Protein AF-A0AAW7KG19-F1 (afdb_monomer_lite)

Radius of gyration: 32.38 Å; chains: 1; bounding box: 56×44×91 Å

InterPro domains:
  IPR052536 ABC-4 Integral Membrane [PTHR46795] (25-161)

pLDDT: mean 74.12, std 15.02, range [35.31, 97.81]

Foldseek 3Di:
DPDPDDDQFKEWEFEDDDPDDDGAPDQWDQAQVRDIHGHPYYHYDNDDDPDGIDMDHDPPDDNPRPDDDDDDDDDDDPPDDLVVQLVVQVVCCVVPVVRHRPSVVVVVCCVVVVVVVVVVVVVVVVVVVVVVVVVVCVCVVVVVVVVVVVVVCVVVVPDDD

Sequence (161 aa):
DEPTLTGEKVVNLSQKDAPSAASVDVKSVQLGNDQVLNIDKTEETNVLPTFGGVVVIPDSTSTDGIKAETETIWQPKAGTNREELIKAENIIGDKYPMLVGTAAMSAAITQHYTPVLFVGLFIGIVFFVSAGSFLYFRLYSDMNTDVEKFKMIYKLGLTKK

Secondary structure (DSSP, 8-state):
------SS--EEEEESS-SS-------EEE-TTSPEEEP-EEEEE----SSS-EEE--TTS--TT--------PPPPTT--HHHHHHHHHHHHHH-TT---HHHHHHHHHHHHHHHHHHHHHHHHHHHHHHHHHHHHHHHHHHHHHHHHHHHHHHTT----

Organism: Enterococcus faecalis (NCBI:txid1351)

Structure (mmCIF, N/CA/C/O backbone):
data_AF-A0AAW7KG19-F1
#
_entry.id   AF-A0AAW7KG19-F1
#
loop_
_atom_site.group_PDB
_atom_site.id
_atom_site.type_symbol
_atom_site.label_atom_id
_atom_site.label_alt_id
_atom_site.label_comp_id
_atom_site.label_asym_id
_atom_site.label_entity_id
_atom_site.label_seq_id
_atom_site.pdbx_PDB_ins_code
_atom_site.Cartn_x
_atom_site.Cartn_y
_atom_site.Cartn_z
_atom_site.occupancy
_atom_site.B_iso_or_equiv
_atom_site.auth_seq_id
_atom_site.auth_comp_id
_atom_site.auth_asym_id
_atom_site.auth_atom_id
_atom_site.pdbx_PDB_model_num
ATOM 1 N N . ASP A 1 1 ? 28.816 6.401 -12.175 1.00 35.31 1 ASP A N 1
ATOM 2 C CA . ASP A 1 1 ? 29.710 5.354 -12.688 1.00 35.31 1 ASP A CA 1
ATOM 3 C C . ASP A 1 1 ? 29.022 4.016 -12.545 1.00 35.31 1 ASP A C 1
ATOM 5 O O . ASP A 1 1 ? 28.925 3.490 -11.445 1.00 35.31 1 ASP A O 1
ATOM 9 N N . GLU A 1 2 ? 28.418 3.538 -13.631 1.00 36.91 2 GLU A N 1
ATOM 10 C CA . GLU A 1 2 ? 27.897 2.171 -13.684 1.00 36.91 2 GLU A CA 1
ATOM 11 C C . GLU A 1 2 ? 29.092 1.208 -13.781 1.00 36.91 2 GLU A C 1
ATOM 13 O O . GLU A 1 2 ? 30.031 1.490 -14.536 1.00 36.91 2 GLU A O 1
ATOM 18 N N . PRO A 1 3 ? 29.116 0.108 -13.009 1.00 41.53 3 PRO A N 1
ATOM 19 C CA . PRO A 1 3 ? 30.224 -0.833 -13.055 1.00 41.53 3 PRO A CA 1
ATOM 20 C C . PRO A 1 3 ? 30.302 -1.452 -14.452 1.00 41.53 3 PRO A C 1
ATOM 22 O O . PRO A 1 3 ? 29.374 -2.115 -14.910 1.00 41.53 3 PRO A O 1
ATOM 25 N N . THR A 1 4 ? 31.419 -1.245 -15.148 1.00 42.66 4 THR A N 1
ATOM 26 C CA . THR A 1 4 ? 31.708 -1.970 -16.389 1.00 42.66 4 THR A CA 1
ATOM 27 C C . THR A 1 4 ? 32.039 -3.411 -16.009 1.00 42.66 4 THR A C 1
ATOM 29 O O . THR A 1 4 ? 33.144 -3.710 -15.558 1.00 42.66 4 THR A O 1
ATOM 32 N N . LEU A 1 5 ? 31.055 -4.302 -16.118 1.00 50.19 5 LEU A N 1
ATOM 33 C CA . LEU A 1 5 ? 31.219 -5.721 -15.820 1.00 50.19 5 LEU A CA 1
ATOM 34 C C . LEU A 1 5 ? 31.877 -6.405 -17.019 1.00 50.19 5 LEU A C 1
ATOM 36 O O . LEU A 1 5 ? 31.219 -6.836 -17.958 1.00 50.19 5 LEU A O 1
ATOM 40 N N . THR A 1 6 ? 33.204 -6.470 -17.012 1.00 45.62 6 THR A N 1
ATOM 41 C CA . THR A 1 6 ? 33.973 -7.250 -17.982 1.00 45.62 6 THR A CA 1
ATOM 42 C C . THR A 1 6 ? 34.156 -8.676 -17.470 1.00 45.62 6 THR A C 1
ATOM 44 O O . THR A 1 6 ? 34.939 -8.929 -16.555 1.00 45.62 6 THR A O 1
ATOM 47 N N . GLY A 1 7 ? 33.448 -9.635 -18.069 1.00 46.44 7 GLY A N 1
ATOM 48 C CA . GLY A 1 7 ? 33.740 -11.052 -17.862 1.00 46.44 7 GLY A CA 1
ATOM 49 C C . GLY A 1 7 ? 32.638 -12.005 -18.308 1.00 46.44 7 GLY A C 1
ATOM 50 O O . GLY A 1 7 ? 31.464 -11.662 -18.310 1.00 46.44 7 GLY A O 1
ATOM 51 N N . GLU A 1 8 ? 33.040 -13.240 -18.606 1.00 53.72 8 GLU A N 1
ATOM 52 C CA . GLU A 1 8 ? 32.195 -14.426 -18.837 1.00 53.72 8 GLU A CA 1
ATOM 53 C C . GLU A 1 8 ? 31.425 -14.883 -17.574 1.00 53.72 8 GLU A C 1
ATOM 55 O O . GLU A 1 8 ? 31.124 -16.062 -17.416 1.00 53.72 8 GLU A O 1
ATOM 60 N N . LYS A 1 9 ? 31.147 -13.973 -16.634 1.00 62.41 9 LYS A N 1
ATOM 61 C CA . LYS A 1 9 ? 30.670 -14.276 -15.282 1.00 62.41 9 LYS A CA 1
ATOM 62 C C . LYS A 1 9 ? 29.315 -13.651 -14.996 1.00 62.41 9 LYS A C 1
ATOM 64 O O . LYS A 1 9 ? 29.034 -12.539 -15.435 1.00 62.41 9 LYS A O 1
ATOM 69 N N . VAL A 1 10 ? 28.502 -14.358 -14.220 1.00 62.19 10 VAL A N 1
ATOM 70 C CA . VAL A 1 10 ? 27.134 -13.956 -13.875 1.00 62.19 10 VAL A CA 1
ATOM 71 C C . VAL A 1 10 ? 27.168 -13.166 -12.570 1.00 62.19 10 VAL A C 1
ATOM 73 O O . VAL A 1 10 ? 27.678 -13.654 -11.559 1.00 62.19 10 VAL A O 1
ATOM 76 N N . VAL A 1 11 ? 26.647 -11.938 -12.577 1.00 67.94 11 VAL A N 1
ATOM 77 C CA . VAL A 1 11 ? 26.774 -11.006 -11.444 1.00 67.94 11 VAL A CA 1
ATOM 78 C C . VAL A 1 11 ? 25.406 -10.611 -10.911 1.00 67.94 11 VAL A C 1
ATOM 80 O O . VAL A 1 11 ? 24.582 -10.095 -11.656 1.00 67.94 11 VAL A O 1
ATOM 83 N N . ASN A 1 12 ? 25.162 -10.811 -9.618 1.00 67.50 12 ASN A N 1
ATOM 84 C CA . ASN A 1 12 ? 23.968 -10.308 -8.945 1.00 67.50 12 ASN A CA 1
ATOM 85 C C . ASN A 1 12 ? 24.160 -8.839 -8.557 1.00 67.50 12 ASN A C 1
ATOM 87 O O . ASN A 1 12 ? 25.164 -8.475 -7.947 1.00 67.50 12 ASN A O 1
ATOM 91 N N . LEU A 1 13 ? 23.194 -7.991 -8.879 1.00 67.69 13 LEU A N 1
ATOM 92 C CA . LEU A 1 13 ? 23.178 -6.590 -8.491 1.00 67.69 13 LEU A CA 1
ATOM 93 C C . LEU A 1 13 ? 22.314 -6.451 -7.238 1.00 67.69 13 LEU A C 1
ATOM 95 O O . LEU A 1 13 ? 21.084 -6.458 -7.290 1.00 67.69 13 LEU A O 1
ATOM 99 N N . SER A 1 14 ? 22.974 -6.324 -6.093 1.00 63.19 14 SER A N 1
ATOM 100 C CA . SER A 1 14 ? 22.324 -6.010 -4.822 1.00 63.19 14 SER A CA 1
ATOM 101 C C . SER A 1 14 ? 22.080 -4.506 -4.698 1.00 63.19 14 SER A C 1
ATOM 103 O O . SER A 1 14 ? 22.910 -3.695 -5.109 1.00 63.19 14 SER A O 1
ATOM 105 N N . GLN A 1 15 ? 20.938 -4.114 -4.139 1.00 65.94 15 GLN A N 1
ATOM 106 C CA . GLN A 1 15 ? 20.623 -2.703 -3.931 1.00 65.94 15 GLN A CA 1
ATOM 107 C C . GLN A 1 15 ? 21.159 -2.163 -2.615 1.00 65.94 15 GLN A C 1
ATOM 109 O O . GLN A 1 15 ? 21.045 -2.815 -1.579 1.00 65.94 15 GLN A O 1
ATOM 114 N N . LYS A 1 16 ? 21.620 -0.911 -2.662 1.00 55.50 16 LYS A N 1
ATOM 115 C CA . LYS A 1 16 ? 22.034 -0.153 -1.479 1.00 55.50 16 LYS A CA 1
ATOM 116 C C . LYS A 1 16 ? 20.866 0.526 -0.744 1.00 55.50 16 LYS A C 1
ATOM 118 O O . LYS A 1 16 ? 20.832 0.500 0.479 1.00 55.50 16 LYS A O 1
ATOM 123 N N . ASP A 1 17 ? 19.897 1.079 -1.485 1.00 53.44 17 ASP A N 1
ATOM 124 C CA . ASP A 1 17 ? 18.882 2.015 -0.958 1.00 53.44 17 ASP A CA 1
ATOM 125 C C . ASP A 1 17 ? 17.441 1.678 -1.414 1.00 53.44 17 ASP A C 1
ATOM 127 O O . ASP A 1 17 ? 16.693 2.529 -1.900 1.00 53.44 17 ASP A O 1
ATOM 131 N N . ALA A 1 18 ? 17.036 0.411 -1.297 1.00 52.94 18 ALA A N 1
ATOM 132 C CA . ALA A 1 18 ? 15.695 -0.036 -1.680 1.00 52.94 18 ALA A CA 1
ATOM 133 C C . ALA A 1 18 ? 14.632 0.350 -0.627 1.00 52.94 18 ALA A C 1
ATOM 135 O O . ALA A 1 18 ? 14.778 -0.036 0.534 1.00 52.94 18 ALA A O 1
ATOM 136 N N . PRO A 1 19 ? 13.504 0.995 -0.991 1.00 49.25 19 PRO A N 1
ATOM 137 C CA . PRO A 1 19 ? 12.442 1.320 -0.032 1.00 49.25 19 PRO A CA 1
ATOM 138 C C . PRO A 1 19 ? 11.729 0.097 0.572 1.00 49.25 19 PRO A C 1
ATOM 140 O O . PRO A 1 19 ? 11.053 0.234 1.588 1.00 49.25 19 PRO A O 1
ATOM 143 N N . SER A 1 20 ? 11.822 -1.084 -0.060 1.00 50.09 20 SER A N 1
ATOM 144 C CA . SER A 1 20 ? 11.074 -2.279 0.370 1.00 50.09 20 SER A CA 1
ATOM 145 C C . SER A 1 20 ? 11.666 -3.637 -0.045 1.00 50.09 20 SER A C 1
ATOM 147 O O . SER A 1 20 ? 11.072 -4.666 0.282 1.00 50.09 20 SER A O 1
ATOM 149 N N . ALA A 1 21 ? 12.794 -3.705 -0.753 1.00 48.09 21 ALA A N 1
ATOM 150 C CA . ALA A 1 21 ? 13.339 -4.992 -1.180 1.00 48.09 21 ALA A CA 1
ATOM 151 C C . ALA A 1 21 ? 14.453 -5.425 -0.226 1.00 48.09 21 ALA A C 1
ATOM 153 O O . ALA A 1 21 ? 15.533 -4.838 -0.210 1.00 48.09 21 ALA A O 1
ATOM 154 N N . ALA A 1 22 ? 14.191 -6.473 0.559 1.00 48.47 22 ALA A N 1
ATOM 155 C CA . ALA A 1 22 ? 15.268 -7.309 1.068 1.00 48.47 22 ALA A CA 1
ATOM 156 C C . ALA A 1 22 ? 16.173 -7.650 -0.121 1.00 48.47 22 ALA A C 1
ATOM 158 O O . ALA A 1 22 ? 15.669 -8.082 -1.161 1.00 48.47 22 ALA A O 1
ATOM 159 N N . SER A 1 23 ? 17.475 -7.402 0.005 1.00 54.22 23 SER A N 1
ATOM 160 C CA . SER A 1 23 ? 18.443 -7.829 -0.996 1.00 54.22 23 SER A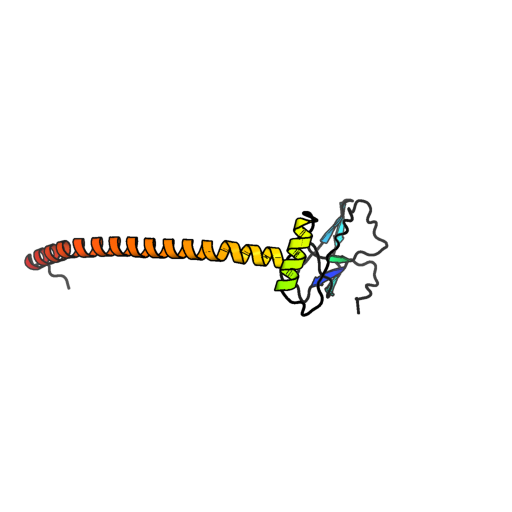 CA 1
ATOM 161 C C . SER A 1 23 ? 18.221 -9.318 -1.250 1.00 54.22 23 SER A C 1
ATOM 163 O O . SER A 1 23 ? 18.393 -10.155 -0.363 1.00 54.22 23 SER A O 1
ATOM 165 N N . VAL A 1 24 ? 17.737 -9.654 -2.445 1.00 57.84 24 VAL A N 1
ATOM 166 C CA . VAL A 1 24 ? 17.542 -11.053 -2.801 1.00 57.84 24 VAL A CA 1
ATOM 167 C C . VAL A 1 24 ? 18.930 -11.593 -3.110 1.00 57.84 24 VAL A C 1
ATOM 169 O O . VAL A 1 24 ? 19.521 -11.276 -4.144 1.00 57.84 24 VAL A O 1
ATOM 172 N N . ASP A 1 25 ? 19.474 -12.366 -2.173 1.00 62.81 25 ASP A N 1
ATOM 173 C CA . ASP A 1 25 ? 20.689 -13.145 -2.391 1.00 62.81 25 ASP A CA 1
ATOM 174 C C . ASP A 1 25 ? 20.352 -14.293 -3.348 1.00 62.81 25 ASP A C 1
ATOM 176 O O . ASP A 1 25 ? 19.973 -15.398 -2.948 1.00 62.81 25 ASP A O 1
ATOM 180 N N . VAL A 1 26 ? 20.378 -13.990 -4.644 1.00 62.88 26 VAL A N 1
ATOM 181 C CA . VAL A 1 26 ? 20.206 -14.988 -5.692 1.00 62.88 26 VAL A CA 1
ATOM 182 C C . VAL A 1 26 ? 21.519 -15.764 -5.772 1.00 62.88 26 VAL A C 1
ATOM 184 O O . VAL A 1 26 ? 22.582 -15.174 -5.933 1.00 62.88 26 VAL A O 1
ATOM 187 N N . LYS A 1 27 ? 21.460 -17.093 -5.634 1.00 64.75 27 LYS A N 1
ATOM 188 C CA . LYS A 1 27 ? 22.644 -17.975 -5.723 1.00 64.75 27 LYS A CA 1
ATOM 189 C C . LYS A 1 27 ? 22.784 -18.637 -7.091 1.00 64.75 27 LYS A C 1
ATOM 191 O O . LYS A 1 27 ? 23.892 -18.917 -7.542 1.00 64.75 27 LYS A O 1
ATOM 196 N N . SER A 1 28 ? 21.655 -18.867 -7.751 1.00 64.44 28 SER A N 1
ATOM 197 C CA . SER A 1 28 ? 21.584 -19.457 -9.083 1.00 64.44 28 SER A CA 1
ATOM 198 C C . SER A 1 28 ? 20.333 -18.976 -9.807 1.00 64.44 28 SER A C 1
ATOM 200 O O . SER A 1 28 ? 19.280 -18.842 -9.180 1.00 64.44 28 SER A O 1
ATOM 202 N N . VAL A 1 29 ? 20.431 -18.777 -11.118 1.00 65.94 29 VAL A N 1
ATOM 203 C CA . VAL A 1 29 ? 19.302 -18.455 -12.000 1.00 65.94 29 VAL A CA 1
ATOM 204 C C . VAL A 1 29 ? 19.098 -19.614 -12.968 1.00 65.94 29 VAL A C 1
ATOM 206 O O . VAL A 1 29 ? 20.033 -20.013 -13.657 1.00 65.94 29 VAL A O 1
ATOM 209 N N . GLN A 1 30 ? 17.882 -20.159 -13.018 1.00 64.81 30 GLN A N 1
ATOM 210 C CA . GLN A 1 30 ? 17.492 -21.143 -14.027 1.00 64.81 30 GLN A CA 1
ATOM 211 C C . GLN A 1 30 ? 16.829 -20.413 -15.197 1.00 64.81 30 GLN A C 1
ATOM 213 O O . GLN A 1 30 ? 15.859 -19.679 -15.003 1.00 64.81 30 GLN A O 1
ATOM 218 N N . LEU A 1 31 ? 17.371 -20.582 -16.400 1.00 64.75 31 LEU A N 1
ATOM 219 C CA . LEU A 1 31 ? 16.833 -20.005 -17.628 1.00 64.75 31 LEU A CA 1
ATOM 220 C C . LEU A 1 31 ? 15.757 -20.923 -18.221 1.00 64.75 31 LEU A C 1
ATOM 222 O O . LEU A 1 31 ? 15.698 -22.118 -17.934 1.00 64.75 31 LEU A O 1
ATOM 226 N N . GLY A 1 32 ? 14.910 -20.362 -19.090 1.00 57.97 32 GLY A N 1
ATOM 227 C CA . GLY A 1 32 ? 13.810 -21.081 -19.750 1.00 57.97 32 GLY A CA 1
ATOM 228 C C . GLY A 1 32 ? 14.236 -22.211 -20.701 1.00 57.97 32 GLY A C 1
ATOM 229 O O . GLY A 1 32 ? 13.379 -22.925 -21.209 1.00 57.97 32 GLY A O 1
ATOM 230 N N . ASN A 1 33 ? 15.539 -22.381 -20.930 1.00 61.62 33 ASN A N 1
ATOM 231 C CA . ASN A 1 33 ? 16.167 -23.449 -21.710 1.00 61.62 33 ASN A CA 1
ATOM 232 C C . ASN A 1 33 ? 16.776 -24.564 -20.821 1.00 61.62 33 ASN A C 1
ATOM 234 O O . ASN A 1 33 ? 17.640 -25.304 -21.286 1.00 61.62 33 ASN A O 1
ATOM 238 N N . ASP A 1 34 ? 16.378 -24.644 -19.544 1.00 66.12 34 ASP A N 1
ATOM 239 C CA . ASP A 1 34 ? 16.925 -25.537 -18.505 1.00 66.12 34 ASP A CA 1
ATOM 240 C C . ASP A 1 34 ? 18.405 -25.300 -18.138 1.00 66.12 34 ASP A C 1
ATOM 242 O O . ASP A 1 34 ? 19.004 -26.076 -17.388 1.00 66.12 34 ASP A O 1
ATOM 246 N N . GLN A 1 35 ? 19.010 -24.201 -18.598 1.00 67.94 35 GLN A N 1
ATOM 247 C CA . GLN A 1 35 ? 20.365 -23.816 -18.210 1.00 67.94 35 GLN A CA 1
ATOM 248 C C . GLN A 1 35 ? 20.380 -23.228 -16.793 1.00 67.94 35 GLN A C 1
ATOM 250 O O . GLN A 1 35 ? 19.597 -22.337 -16.468 1.00 67.94 35 GLN A O 1
ATOM 255 N N . VAL A 1 36 ? 21.309 -23.690 -15.953 1.00 68.94 36 VAL A N 1
ATOM 256 C CA . VAL A 1 36 ? 21.537 -23.144 -14.607 1.00 68.94 36 VAL A CA 1
ATOM 257 C C . VAL A 1 36 ? 22.786 -22.269 -14.625 1.00 68.94 36 VAL A C 1
ATOM 259 O O . VAL A 1 36 ? 23.886 -22.751 -14.893 1.00 68.94 36 VAL A O 1
ATOM 262 N N . LEU A 1 37 ? 22.616 -20.984 -14.325 1.00 68.31 37 LEU A N 1
ATOM 263 C CA . LEU A 1 37 ? 23.696 -20.019 -14.157 1.00 68.31 37 LEU A CA 1
ATOM 264 C C . LEU A 1 37 ? 23.976 -19.823 -12.667 1.00 68.31 37 LEU A C 1
ATOM 266 O O . LEU A 1 37 ? 23.111 -19.360 -11.923 1.00 68.31 37 LEU A O 1
ATOM 270 N N . ASN A 1 38 ? 25.186 -20.169 -12.232 1.00 70.88 38 ASN A N 1
ATOM 271 C CA . ASN A 1 38 ? 25.654 -19.871 -10.879 1.00 70.88 38 ASN A CA 1
ATOM 272 C C . ASN A 1 38 ? 26.164 -18.434 -10.829 1.00 70.88 38 ASN A C 1
ATOM 274 O O . ASN A 1 38 ? 26.837 -17.994 -11.756 1.00 70.88 38 ASN A O 1
ATOM 278 N N . ILE A 1 39 ? 25.853 -17.714 -9.755 1.00 69.06 39 ILE A N 1
ATOM 279 C CA . ILE A 1 39 ? 26.299 -16.329 -9.597 1.00 69.06 39 ILE A CA 1
ATOM 280 C C . ILE A 1 39 ? 27.730 -16.317 -9.068 1.00 69.06 39 ILE A C 1
ATOM 282 O O . ILE A 1 39 ? 28.025 -16.857 -8.003 1.00 69.06 39 ILE A O 1
ATOM 286 N N . ASP A 1 40 ? 28.618 -15.683 -9.826 1.00 65.75 40 ASP A N 1
ATOM 287 C CA . ASP A 1 40 ? 30.044 -15.595 -9.528 1.00 65.75 40 ASP A CA 1
ATOM 288 C C . ASP A 1 40 ? 30.379 -14.428 -8.594 1.00 65.75 40 ASP A C 1
ATOM 290 O O . ASP A 1 40 ? 31.402 -14.452 -7.904 1.00 65.75 40 ASP A O 1
ATOM 294 N N . LYS A 1 41 ? 29.562 -13.367 -8.608 1.00 66.44 41 LYS A N 1
ATOM 295 C CA . LYS A 1 41 ? 29.816 -12.140 -7.847 1.00 66.44 41 LYS A CA 1
ATOM 296 C C . LYS A 1 41 ? 28.523 -11.396 -7.527 1.00 66.44 41 LYS A C 1
ATOM 298 O O . LYS A 1 41 ? 27.612 -11.378 -8.345 1.00 66.44 41 LYS A O 1
ATOM 303 N N . THR A 1 42 ? 28.486 -10.722 -6.381 1.00 67.69 42 THR A N 1
ATOM 304 C CA . THR A 1 42 ? 27.433 -9.757 -6.039 1.00 67.69 42 THR A CA 1
ATOM 305 C C . THR A 1 42 ? 28.040 -8.355 -5.956 1.00 67.69 42 THR A C 1
ATOM 307 O O . THR A 1 42 ? 29.058 -8.169 -5.292 1.00 67.69 42 THR A O 1
ATOM 310 N N . GLU A 1 43 ? 27.442 -7.386 -6.645 1.00 69.31 43 GLU A N 1
ATOM 311 C CA . GLU A 1 43 ? 27.858 -5.977 -6.695 1.00 69.31 43 GLU A CA 1
ATOM 312 C C . GLU A 1 43 ? 26.747 -5.079 -6.134 1.00 69.31 43 GLU A C 1
ATOM 314 O O . GLU A 1 43 ? 25.564 -5.314 -6.385 1.00 69.31 43 GLU A O 1
ATOM 319 N N . GLU A 1 44 ? 27.106 -4.046 -5.368 1.00 65.56 44 GLU A N 1
ATOM 320 C CA . GLU A 1 44 ? 26.144 -3.035 -4.908 1.00 65.56 44 GLU A CA 1
ATOM 321 C C . GLU A 1 44 ? 25.902 -1.995 -6.002 1.00 65.56 44 GLU A C 1
ATOM 323 O O . GLU A 1 44 ? 26.845 -1.377 -6.498 1.00 65.56 44 GLU A O 1
ATOM 328 N N . THR A 1 45 ? 24.639 -1.765 -6.365 1.00 66.38 45 THR A N 1
ATOM 329 C CA . THR A 1 45 ? 24.288 -0.779 -7.394 1.00 66.38 45 THR A CA 1
ATOM 330 C C . THR A 1 45 ? 23.106 0.097 -7.001 1.00 66.38 45 THR A C 1
ATOM 332 O O . THR A 1 45 ? 22.303 -0.238 -6.126 1.00 66.38 45 THR A O 1
ATOM 335 N N . ASN A 1 46 ? 22.991 1.218 -7.715 1.00 60.53 46 ASN A N 1
ATOM 336 C CA . ASN A 1 46 ? 21.860 2.139 -7.626 1.00 60.53 46 ASN A CA 1
ATOM 337 C C . ASN A 1 46 ? 20.707 1.759 -8.575 1.00 60.53 46 ASN A C 1
ATOM 339 O O . ASN A 1 46 ? 19.721 2.490 -8.650 1.00 60.53 46 ASN A O 1
ATOM 343 N N . VAL A 1 47 ? 20.822 0.657 -9.327 1.00 59.66 47 VAL A N 1
ATOM 344 C CA . VAL A 1 47 ? 19.761 0.196 -10.231 1.00 59.66 47 VAL A CA 1
ATOM 345 C C . VAL A 1 47 ? 18.572 -0.253 -9.388 1.00 59.66 47 VAL A C 1
ATOM 347 O O . VAL A 1 47 ? 18.739 -1.045 -8.459 1.00 59.66 47 VAL A O 1
ATOM 350 N N . LEU A 1 48 ? 17.375 0.262 -9.690 1.00 56.66 48 LEU A N 1
ATOM 351 C CA . LEU A 1 48 ? 16.136 -0.221 -9.083 1.00 56.66 48 LEU A CA 1
ATOM 352 C C . LEU A 1 48 ? 15.684 -1.529 -9.755 1.00 56.66 48 LEU A C 1
ATOM 354 O O . LEU A 1 48 ? 15.311 -1.487 -10.926 1.00 56.66 48 LEU A O 1
ATOM 358 N N . PRO A 1 49 ? 15.674 -2.677 -9.051 1.00 58.00 49 PRO A N 1
ATOM 359 C CA . PRO A 1 49 ? 14.976 -3.859 -9.491 1.00 58.00 49 PRO A CA 1
ATOM 360 C C . PRO A 1 49 ? 13.482 -3.554 -9.456 1.00 58.00 49 PRO A C 1
ATOM 362 O O . PRO A 1 49 ? 12.928 -3.178 -8.421 1.00 58.00 49 PRO A O 1
ATOM 365 N N . THR A 1 50 ? 12.824 -3.720 -10.593 1.00 54.72 50 THR A N 1
ATOM 366 C CA . THR A 1 50 ? 11.365 -3.644 -10.694 1.00 54.72 50 THR A CA 1
ATOM 367 C C . THR A 1 50 ? 10.707 -4.856 -10.037 1.00 54.72 50 THR A C 1
ATOM 369 O O . THR A 1 50 ? 9.781 -4.690 -9.250 1.00 54.72 50 THR A O 1
ATOM 372 N N . PHE A 1 51 ? 11.235 -6.064 -10.272 1.00 53.28 51 PHE A N 1
ATOM 373 C CA . PHE A 1 51 ? 10.786 -7.303 -9.630 1.00 53.28 51 PHE A CA 1
ATOM 374 C C . PHE A 1 51 ? 11.965 -8.262 -9.381 1.00 53.28 51 PHE A C 1
ATOM 376 O O . PHE A 1 51 ? 12.545 -8.797 -10.320 1.00 53.28 51 PHE A O 1
ATOM 383 N N . GLY A 1 52 ? 12.290 -8.531 -8.112 1.00 61.19 52 GLY A N 1
ATOM 384 C CA . GLY A 1 52 ? 13.273 -9.558 -7.727 1.00 61.19 52 GLY A CA 1
ATOM 385 C C . GLY A 1 52 ? 14.743 -9.118 -7.777 1.00 61.19 52 GLY A C 1
ATOM 386 O O . GLY A 1 52 ? 15.051 -7.933 -7.731 1.00 61.19 52 GLY A O 1
ATOM 387 N N . GLY A 1 53 ? 15.666 -10.084 -7.791 1.00 63.34 53 GLY A N 1
ATOM 388 C CA . GLY A 1 53 ? 17.104 -9.814 -7.916 1.00 63.34 53 GLY A CA 1
ATOM 389 C C . GLY A 1 53 ? 17.487 -9.540 -9.370 1.00 63.34 53 GLY A C 1
ATOM 390 O O . GLY A 1 53 ? 17.052 -10.263 -10.265 1.00 63.34 53 GLY A O 1
ATOM 391 N N . VAL A 1 54 ? 18.291 -8.505 -9.613 1.00 68.62 54 VAL A N 1
ATOM 392 C CA . VAL A 1 54 ? 18.791 -8.184 -10.957 1.00 68.62 54 VAL A CA 1
ATOM 393 C C . VAL A 1 54 ? 20.099 -8.924 -11.171 1.00 68.62 54 VAL A C 1
ATOM 395 O O . VAL A 1 54 ? 21.026 -8.774 -10.384 1.00 68.62 54 VAL A O 1
ATOM 398 N N . VAL A 1 55 ? 20.191 -9.707 -12.241 1.00 71.06 55 VAL A N 1
ATOM 399 C CA . VAL A 1 55 ? 21.396 -10.471 -12.572 1.00 71.06 55 VAL A CA 1
ATOM 400 C C . VAL A 1 55 ? 21.895 -10.053 -13.948 1.00 71.06 55 VAL A C 1
ATOM 402 O O . VAL A 1 55 ? 21.129 -10.015 -14.907 1.00 71.06 55 VAL A O 1
ATOM 405 N N . VAL A 1 56 ? 23.183 -9.739 -14.040 1.00 71.88 56 VAL A N 1
ATOM 406 C CA . VAL A 1 56 ? 23.875 -9.442 -15.293 1.00 71.88 56 VAL A CA 1
ATOM 407 C C . VAL A 1 56 ? 24.470 -10.734 -15.831 1.00 71.88 56 VAL A C 1
ATOM 409 O O . VAL A 1 56 ? 25.175 -11.449 -15.115 1.00 71.88 56 VAL A O 1
ATOM 412 N N . ILE A 1 57 ? 24.163 -11.031 -17.090 1.00 72.50 57 ILE A N 1
ATOM 413 C CA . ILE A 1 57 ? 24.605 -12.228 -17.804 1.00 72.50 57 ILE A CA 1
ATOM 414 C C . ILE A 1 57 ? 25.538 -11.780 -18.945 1.00 72.50 57 ILE A C 1
ATOM 416 O O . ILE A 1 57 ? 25.249 -10.760 -19.571 1.00 72.50 57 ILE A O 1
ATOM 420 N N . PRO A 1 58 ? 26.634 -12.505 -19.235 1.00 70.56 58 PRO A N 1
ATOM 421 C CA . PRO A 1 58 ? 27.521 -12.187 -20.355 1.00 70.56 58 PRO A CA 1
ATOM 422 C C . PRO A 1 58 ? 26.818 -12.273 -21.715 1.00 70.56 58 PRO A C 1
ATOM 424 O O . PRO A 1 58 ? 26.056 -13.215 -21.944 1.00 70.56 58 PRO A O 1
ATOM 427 N N . ASP A 1 59 ? 27.180 -11.386 -22.648 1.00 70.25 59 ASP A N 1
ATOM 428 C CA . ASP A 1 59 ? 26.636 -11.328 -24.021 1.00 70.25 59 ASP A CA 1
ATOM 429 C C . ASP A 1 59 ? 26.803 -12.637 -24.818 1.00 70.25 59 ASP A C 1
ATOM 431 O O . ASP A 1 59 ? 26.090 -12.883 -25.789 1.00 70.25 59 ASP A O 1
ATOM 435 N N . SER A 1 60 ? 27.751 -13.492 -24.420 1.00 67.44 60 SER A N 1
ATOM 436 C CA . SER A 1 60 ? 27.993 -14.808 -25.021 1.00 67.44 60 SER A CA 1
ATOM 437 C C . SER A 1 60 ? 26.981 -15.883 -24.603 1.00 67.44 60 SER A C 1
ATOM 439 O O . SER A 1 60 ? 26.993 -16.981 -25.161 1.00 67.44 60 SER A O 1
ATOM 441 N N . THR A 1 61 ? 26.111 -15.598 -23.632 1.00 67.94 61 THR A N 1
ATOM 442 C CA . THR A 1 61 ? 25.107 -16.545 -23.131 1.00 67.94 61 THR A CA 1
ATOM 443 C C . THR A 1 61 ? 23.836 -16.439 -23.967 1.00 67.94 61 THR A C 1
ATOM 445 O O . THR A 1 61 ? 23.264 -15.358 -24.082 1.00 67.94 61 THR A O 1
ATOM 448 N N . SER A 1 62 ? 23.361 -17.557 -24.531 1.00 65.38 62 SER A N 1
ATOM 449 C CA . SER A 1 62 ? 22.082 -17.558 -25.252 1.00 65.38 62 SER A CA 1
ATOM 450 C C . SER A 1 62 ? 20.934 -17.223 -24.297 1.00 65.38 62 SER A C 1
ATOM 452 O O . SER A 1 62 ? 20.750 -17.864 -23.262 1.00 65.38 62 SER A O 1
ATOM 454 N N . THR A 1 63 ? 20.155 -16.214 -24.676 1.00 67.94 63 THR A N 1
ATOM 455 C CA . THR A 1 63 ? 18.926 -15.783 -24.002 1.00 67.94 63 THR A CA 1
ATOM 456 C C . THR A 1 63 ? 17.673 -16.346 -24.682 1.00 67.94 63 THR A C 1
ATOM 458 O O . THR A 1 63 ? 16.559 -15.887 -24.417 1.00 67.94 63 THR A O 1
ATOM 461 N N . ASP A 1 64 ? 17.830 -17.357 -25.547 1.00 64.69 64 ASP A N 1
ATOM 462 C CA . ASP A 1 64 ? 16.717 -17.994 -26.248 1.00 64.69 64 ASP A CA 1
ATOM 463 C C . ASP A 1 64 ? 15.699 -18.563 -25.246 1.00 64.69 64 ASP A C 1
ATOM 465 O O . ASP A 1 64 ? 16.029 -19.334 -24.344 1.00 64.69 64 ASP A O 1
ATOM 469 N N . GLY A 1 65 ? 14.433 -18.167 -25.401 1.00 65.25 65 GLY A N 1
ATOM 470 C CA . GLY A 1 65 ? 13.341 -18.571 -24.509 1.00 65.25 65 GLY A CA 1
ATOM 471 C C . GLY A 1 65 ? 13.111 -17.654 -23.301 1.00 65.25 65 GLY A C 1
ATOM 472 O O . GLY A 1 65 ? 12.143 -17.868 -22.570 1.00 65.25 65 GLY A O 1
ATOM 473 N N . ILE A 1 66 ? 13.922 -16.607 -23.103 1.00 70.62 66 ILE A N 1
ATOM 474 C CA . ILE A 1 66 ? 13.647 -15.575 -22.096 1.00 70.62 66 ILE A CA 1
ATOM 475 C C . ILE A 1 66 ? 12.580 -14.617 -22.635 1.00 70.62 66 ILE A C 1
ATOM 477 O O . ILE A 1 66 ? 12.747 -13.980 -23.675 1.00 70.62 66 ILE A O 1
ATOM 481 N N . LYS A 1 67 ? 11.464 -14.491 -21.911 1.00 66.06 67 LYS A N 1
ATOM 482 C CA . LYS A 1 67 ? 10.458 -13.464 -22.194 1.00 66.06 67 LYS A CA 1
ATOM 483 C C . LYS A 1 67 ? 10.963 -12.124 -21.669 1.00 66.06 67 LYS A C 1
ATOM 485 O O . LYS A 1 67 ? 11.136 -11.966 -20.465 1.00 66.06 67 LYS A O 1
ATOM 490 N N . ALA A 1 68 ? 11.195 -11.180 -22.573 1.00 68.38 68 ALA A N 1
ATOM 491 C CA . ALA A 1 68 ? 11.495 -9.803 -22.213 1.00 68.38 68 ALA A CA 1
ATOM 492 C C . ALA A 1 68 ? 10.190 -9.004 -22.100 1.00 68.38 68 ALA A C 1
ATOM 494 O O . ALA A 1 68 ? 9.424 -8.924 -23.061 1.00 68.38 68 ALA A O 1
ATOM 495 N N . GLU A 1 69 ? 9.957 -8.397 -20.938 1.00 64.56 69 GLU A N 1
ATOM 496 C CA . GLU A 1 69 ? 8.888 -7.423 -20.722 1.00 64.56 69 GLU A CA 1
ATOM 497 C C . GLU A 1 69 ? 9.524 -6.066 -20.418 1.00 64.56 69 GLU A C 1
ATOM 499 O O . GLU A 1 69 ? 10.425 -5.956 -19.588 1.00 64.56 69 GLU A O 1
ATOM 504 N N . THR A 1 70 ? 9.104 -5.026 -21.139 1.00 66.06 70 THR A N 1
ATOM 505 C CA . THR A 1 70 ? 9.567 -3.656 -20.902 1.00 66.06 70 THR A CA 1
ATOM 506 C C . THR A 1 70 ? 8.478 -2.890 -20.172 1.00 66.06 70 THR A C 1
ATOM 508 O O . THR A 1 70 ? 7.416 -2.632 -20.735 1.00 66.06 70 THR A O 1
ATOM 511 N N . GLU A 1 71 ? 8.753 -2.500 -18.932 1.00 65.94 71 GLU A N 1
ATOM 512 C CA . GLU A 1 71 ? 7.886 -1.629 -18.144 1.00 65.94 71 GLU A CA 1
ATOM 513 C C . GLU A 1 71 ? 8.453 -0.204 -18.145 1.00 65.94 71 GLU A C 1
ATOM 515 O O . GLU A 1 71 ? 9.656 0.004 -17.994 1.00 65.94 71 GLU A O 1
ATOM 520 N N . THR A 1 72 ? 7.595 0.796 -18.353 1.00 73.12 72 THR A N 1
ATOM 521 C CA . THR A 1 72 ? 7.998 2.208 -18.324 1.00 73.12 72 THR A CA 1
ATOM 522 C C . THR A 1 72 ? 7.495 2.848 -17.043 1.00 73.12 72 THR A C 1
ATOM 524 O O . THR A 1 72 ? 6.288 2.947 -16.832 1.00 73.12 72 THR A O 1
ATOM 527 N N . ILE A 1 73 ? 8.421 3.334 -16.218 1.00 75.50 73 ILE A N 1
ATOM 528 C CA . ILE A 1 73 ? 8.105 4.030 -14.971 1.00 75.50 73 ILE A CA 1
ATOM 529 C C . ILE A 1 73 ? 8.431 5.507 -15.142 1.00 75.50 73 ILE A C 1
ATOM 531 O O . ILE A 1 73 ? 9.537 5.879 -15.533 1.00 75.50 73 ILE A O 1
ATOM 535 N N . TRP A 1 74 ? 7.463 6.364 -14.828 1.00 79.94 74 TRP A N 1
ATOM 536 C CA . TRP A 1 74 ? 7.690 7.799 -14.753 1.00 79.94 74 TRP A CA 1
ATOM 537 C C . TRP A 1 74 ? 7.984 8.196 -13.307 1.00 79.94 74 TRP A C 1
ATOM 539 O O . TRP A 1 74 ? 7.131 8.043 -12.433 1.00 79.94 74 TRP A O 1
ATOM 549 N N . GLN A 1 75 ? 9.189 8.710 -13.055 1.00 79.31 75 GLN A N 1
ATOM 550 C CA . GLN A 1 75 ? 9.580 9.205 -11.739 1.00 79.31 75 GLN A CA 1
ATOM 551 C C . GLN A 1 75 ? 9.543 10.741 -11.714 1.00 79.31 75 GLN A C 1
ATOM 553 O O . GLN A 1 75 ? 10.191 11.385 -12.548 1.00 79.31 75 GLN A O 1
ATOM 558 N N . PRO A 1 76 ? 8.812 11.359 -10.770 1.00 81.69 76 PRO A N 1
ATOM 559 C CA . PRO A 1 76 ? 8.794 12.808 -10.643 1.00 81.69 76 PRO A CA 1
ATOM 560 C C . PRO A 1 76 ? 10.142 13.343 -10.149 1.00 81.69 76 PRO A C 1
ATOM 562 O O . PRO A 1 76 ? 10.911 12.651 -9.480 1.00 81.69 76 PRO A O 1
ATOM 565 N N . LYS A 1 77 ? 10.425 14.616 -10.450 1.00 84.50 77 LYS A N 1
ATOM 566 C CA . LYS A 1 77 ? 11.651 15.282 -9.988 1.00 84.50 77 LYS A CA 1
ATOM 567 C C . LYS A 1 77 ? 11.698 15.332 -8.458 1.00 84.50 77 LYS A C 1
ATOM 569 O O . LYS A 1 77 ? 10.667 15.500 -7.798 1.00 84.50 77 LYS A O 1
ATOM 574 N N . ALA A 1 78 ? 12.902 15.252 -7.896 1.00 80.25 78 ALA A N 1
ATOM 575 C CA . ALA A 1 78 ? 13.105 15.412 -6.461 1.00 80.25 78 ALA A CA 1
ATOM 576 C C . ALA A 1 78 ? 12.522 16.752 -5.971 1.00 80.25 78 ALA A C 1
ATOM 578 O O . ALA A 1 78 ? 12.730 17.792 -6.596 1.00 80.25 78 ALA A O 1
ATOM 579 N N . GLY A 1 79 ? 11.773 16.713 -4.865 1.00 81.12 79 GLY A N 1
ATOM 580 C CA . GLY A 1 79 ? 11.126 17.893 -4.280 1.00 81.12 79 GLY A CA 1
ATOM 581 C C . GLY A 1 79 ? 9.773 18.281 -4.889 1.00 81.12 79 GLY A C 1
ATOM 582 O O . GLY A 1 79 ? 9.232 19.320 -4.519 1.00 81.12 79 GLY A O 1
ATOM 583 N N . THR A 1 80 ? 9.205 17.475 -5.794 1.00 85.81 80 THR A N 1
ATOM 584 C CA . THR A 1 80 ? 7.851 17.728 -6.319 1.00 85.81 80 THR A CA 1
ATOM 585 C C . THR A 1 80 ? 6.807 17.658 -5.196 1.00 85.81 80 THR A C 1
ATOM 587 O O . THR A 1 80 ? 6.869 16.785 -4.327 1.00 85.81 80 THR A O 1
ATOM 590 N N . ASN A 1 81 ? 5.839 18.579 -5.208 1.00 90.69 81 ASN A N 1
ATOM 591 C CA . ASN A 1 81 ? 4.788 18.645 -4.198 1.00 90.69 81 ASN A CA 1
ATOM 592 C C . ASN A 1 81 ? 3.879 17.403 -4.258 1.00 90.69 81 ASN A C 1
ATOM 594 O O . ASN A 1 81 ? 3.335 17.060 -5.307 1.00 90.69 81 ASN A O 1
ATOM 598 N N . ARG A 1 82 ? 3.677 16.754 -3.106 1.00 87.06 82 ARG A N 1
ATOM 599 C CA . ARG A 1 82 ? 2.876 15.529 -2.986 1.00 87.06 82 ARG A CA 1
ATOM 600 C C . ARG A 1 82 ? 1.412 15.712 -3.402 1.00 87.06 82 ARG A C 1
ATOM 602 O O . ARG A 1 82 ? 0.860 14.823 -4.036 1.00 87.06 82 ARG A O 1
ATOM 609 N N . GLU A 1 83 ? 0.793 16.847 -3.088 1.00 89.19 83 GLU A N 1
ATOM 610 C CA . GLU A 1 83 ? -0.607 17.130 -3.442 1.00 89.19 83 GLU A CA 1
ATOM 611 C C . GLU A 1 83 ? -0.790 17.311 -4.951 1.00 89.19 83 GLU A C 1
ATOM 613 O O . GLU A 1 83 ? -1.777 16.862 -5.534 1.00 89.19 83 GLU A O 1
ATOM 618 N N . GLU A 1 84 ? 0.173 17.956 -5.607 1.00 89.56 84 GLU A N 1
ATOM 619 C CA . GLU A 1 84 ? 0.167 18.110 -7.063 1.00 89.56 84 GLU A CA 1
ATOM 620 C C . GLU A 1 84 ? 0.372 16.766 -7.762 1.00 89.56 84 GLU A C 1
ATOM 622 O O . GLU A 1 84 ? -0.313 16.483 -8.745 1.00 89.56 84 GLU A O 1
ATOM 627 N N . LEU A 1 85 ? 1.245 15.913 -7.214 1.00 89.06 85 LEU A N 1
ATOM 628 C CA . LEU A 1 85 ? 1.440 14.547 -7.700 1.00 89.06 85 LEU A CA 1
ATOM 629 C C . LEU A 1 85 ? 0.162 13.723 -7.597 1.00 89.06 85 LEU A C 1
ATOM 631 O O . LEU A 1 85 ? -0.238 13.129 -8.589 1.00 89.06 85 LEU A O 1
ATOM 635 N N . ILE A 1 86 ? -0.518 13.740 -6.447 1.00 90.88 86 ILE A N 1
ATOM 636 C CA . ILE A 1 86 ? -1.782 13.011 -6.264 1.00 90.88 86 ILE A CA 1
ATOM 637 C C . ILE A 1 86 ? -2.823 13.466 -7.295 1.00 90.88 86 ILE A C 1
ATOM 639 O O . ILE A 1 86 ? -3.486 12.637 -7.913 1.00 90.88 86 ILE A O 1
ATOM 643 N N . LYS A 1 87 ? -2.951 14.780 -7.528 1.00 90.50 87 LYS A N 1
ATOM 644 C CA . LYS A 1 87 ? -3.879 15.315 -8.538 1.00 90.50 87 LYS A CA 1
ATOM 645 C C . LYS A 1 87 ? -3.522 14.851 -9.947 1.00 90.50 87 LYS A C 1
ATOM 647 O O . LYS A 1 87 ? -4.407 14.410 -10.674 1.00 90.50 87 LYS A O 1
ATO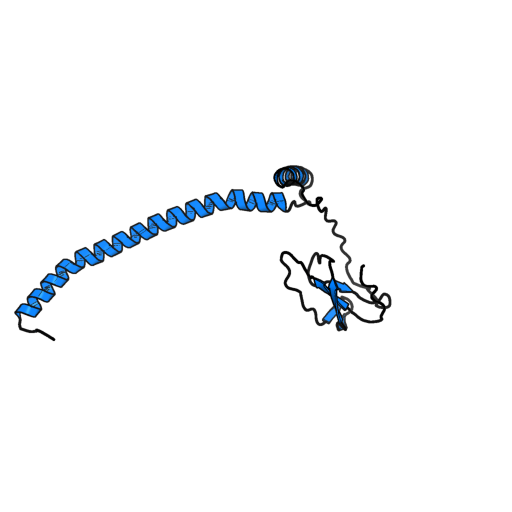M 652 N N . ALA A 1 88 ? -2.251 14.951 -10.330 1.00 89.38 88 ALA A N 1
ATOM 653 C CA . ALA A 1 88 ? -1.788 14.521 -11.645 1.00 89.38 88 ALA A CA 1
ATOM 654 C C . ALA A 1 88 ? -2.000 13.014 -11.848 1.00 89.38 88 ALA A C 1
ATOM 656 O O . ALA A 1 88 ? -2.528 12.601 -12.876 1.00 89.38 88 ALA A O 1
ATOM 657 N N . GLU A 1 89 ? -1.651 12.207 -10.850 1.00 89.38 89 GLU A N 1
ATOM 658 C CA . GLU A 1 89 ? -1.821 10.757 -10.865 1.00 89.38 89 GLU A CA 1
ATOM 659 C C . GLU A 1 89 ? -3.292 10.338 -10.959 1.00 89.38 89 GLU A C 1
ATOM 661 O O . GLU A 1 89 ? -3.605 9.446 -11.741 1.00 89.38 89 GLU A O 1
ATOM 666 N N . ASN A 1 90 ? -4.202 11.011 -10.247 1.00 89.38 90 ASN A N 1
ATOM 667 C CA . ASN A 1 90 ? -5.641 10.757 -10.370 1.00 89.38 90 ASN A CA 1
ATOM 668 C C . ASN A 1 90 ? -6.150 11.062 -11.787 1.00 89.38 90 ASN A C 1
ATOM 670 O O . ASN A 1 90 ? -6.831 10.235 -12.382 1.00 89.38 90 ASN A O 1
ATOM 674 N N . ILE A 1 91 ? -5.756 12.202 -12.370 1.00 90.44 91 ILE A N 1
ATOM 675 C CA . ILE A 1 91 ? -6.132 12.563 -13.749 1.00 90.44 91 ILE A CA 1
ATOM 676 C C . ILE A 1 91 ? -5.603 11.528 -14.755 1.00 90.44 91 ILE A C 1
ATOM 678 O O . ILE A 1 91 ? -6.287 11.182 -15.721 1.00 90.44 91 ILE A O 1
ATOM 682 N N . ILE A 1 92 ? -4.374 11.046 -14.552 1.00 88.56 92 ILE A N 1
ATOM 683 C CA . ILE A 1 92 ? -3.762 10.026 -15.408 1.00 88.56 92 ILE A CA 1
ATOM 684 C C . ILE A 1 92 ? -4.500 8.695 -15.260 1.00 88.56 92 ILE A C 1
ATOM 686 O O . ILE A 1 92 ? -4.827 8.098 -16.281 1.00 88.56 92 ILE A O 1
ATOM 690 N N . GLY A 1 93 ? -4.798 8.262 -14.033 1.00 86.12 93 GLY A N 1
ATOM 691 C CA . GLY A 1 93 ? -5.524 7.021 -13.760 1.00 86.12 93 GLY A CA 1
ATOM 692 C C . GLY A 1 93 ? -6.947 7.028 -14.323 1.00 86.12 93 GLY A C 1
ATOM 693 O O . GLY A 1 93 ? -7.370 6.042 -14.924 1.00 86.12 93 GLY A O 1
ATOM 694 N N . ASP A 1 94 ? -7.649 8.162 -14.234 1.00 87.19 94 ASP A N 1
ATOM 695 C CA . ASP A 1 94 ? -8.987 8.333 -14.817 1.00 87.19 94 ASP A CA 1
ATOM 696 C C . ASP A 1 94 ? -8.968 8.182 -16.344 1.00 87.19 94 ASP A C 1
ATOM 698 O O . ASP A 1 94 ? -9.882 7.614 -16.946 1.00 87.19 94 ASP A O 1
ATOM 702 N N . LYS A 1 95 ? -7.917 8.694 -16.994 1.00 90.25 95 LYS A N 1
ATOM 703 C CA . LYS A 1 95 ? -7.774 8.650 -18.454 1.00 90.25 95 LYS A CA 1
ATOM 704 C C . LYS A 1 95 ? -7.181 7.331 -18.955 1.00 90.25 95 LYS A C 1
ATOM 706 O O . LYS A 1 95 ? -7.497 6.897 -20.063 1.00 90.25 95 LYS A O 1
ATOM 711 N N . TYR A 1 96 ? -6.318 6.709 -18.161 1.00 87.44 96 TYR A N 1
ATOM 712 C CA . TYR A 1 96 ? -5.581 5.496 -18.490 1.00 87.44 96 TYR A CA 1
ATOM 713 C C . TYR A 1 96 ? -5.609 4.538 -17.290 1.00 87.44 96 TYR A C 1
ATOM 715 O O . TYR A 1 96 ? -4.660 4.512 -16.510 1.00 87.44 96 TYR A O 1
ATOM 723 N N . PRO A 1 97 ? -6.645 3.688 -17.169 1.00 81.31 97 PRO A N 1
ATOM 724 C CA . PRO A 1 97 ? -6.823 2.806 -16.008 1.00 81.31 97 PRO A CA 1
ATOM 725 C C . PRO A 1 97 ? -5.697 1.784 -15.788 1.00 81.31 97 PRO A C 1
ATOM 727 O O . PRO A 1 97 ? -5.586 1.208 -14.712 1.00 81.31 97 PRO A O 1
ATOM 730 N N . MET A 1 98 ? -4.875 1.540 -16.813 1.00 80.81 98 MET A N 1
ATOM 731 C CA . MET A 1 98 ? -3.698 0.663 -16.744 1.00 80.81 98 MET A CA 1
ATOM 732 C C . MET A 1 98 ? -2.493 1.340 -16.069 1.00 80.81 98 MET A C 1
ATOM 734 O O . MET A 1 98 ? -1.519 0.666 -15.750 1.00 80.81 98 MET A O 1
ATOM 738 N N . LEU A 1 99 ? -2.521 2.667 -15.893 1.00 82.12 99 LEU A N 1
ATOM 739 C CA . LEU A 1 99 ? -1.450 3.431 -15.263 1.00 82.12 99 LEU A CA 1
ATOM 740 C C . LEU A 1 99 ? -1.800 3.689 -13.800 1.00 82.12 99 LEU A C 1
ATOM 742 O O . LEU A 1 99 ? -2.861 4.227 -13.486 1.00 82.12 99 LEU A O 1
ATOM 746 N N . VAL A 1 100 ? -0.883 3.325 -12.906 1.00 78.19 100 VAL A N 1
ATOM 747 C CA . VAL A 1 100 ? -1.092 3.426 -11.461 1.00 78.19 100 VAL A CA 1
ATOM 748 C C . VAL A 1 100 ? -0.159 4.474 -10.870 1.00 78.19 100 VAL A C 1
ATOM 750 O O . VAL A 1 100 ? 1.060 4.392 -11.000 1.00 78.19 100 VAL A O 1
ATOM 753 N N . GLY A 1 101 ? -0.747 5.455 -10.189 1.00 84.44 101 GLY A N 1
ATOM 754 C CA . GLY A 1 101 ? -0.022 6.445 -9.404 1.00 84.44 101 GLY A CA 1
ATOM 755 C C . GLY A 1 101 ? 0.233 5.972 -7.975 1.00 84.44 101 GLY A C 1
ATOM 756 O O . GLY A 1 101 ? -0.700 5.615 -7.250 1.00 84.44 101 GLY A O 1
ATOM 757 N N . THR A 1 102 ? 1.495 5.972 -7.548 1.00 83.38 102 THR A N 1
ATOM 758 C CA . THR A 1 102 ? 1.879 5.491 -6.209 1.00 83.38 102 THR A CA 1
ATOM 759 C C . THR A 1 102 ? 1.497 6.479 -5.098 1.00 83.38 102 THR A C 1
ATOM 761 O O . THR A 1 102 ? 1.098 6.069 -3.999 1.00 83.38 102 THR A O 1
ATOM 764 N N . ALA A 1 103 ? 1.561 7.787 -5.360 1.00 84.50 103 ALA A N 1
ATOM 765 C CA . ALA A 1 103 ? 1.189 8.814 -4.393 1.00 84.50 103 ALA A CA 1
ATOM 766 C C . ALA A 1 103 ? -0.332 8.851 -4.174 1.00 84.50 103 ALA A C 1
ATOM 768 O O . ALA A 1 103 ? -0.782 8.869 -3.028 1.00 84.50 103 ALA A O 1
ATOM 769 N N . ALA A 1 104 ? -1.113 8.787 -5.250 1.00 86.81 104 ALA A N 1
ATOM 770 C CA . ALA A 1 104 ? -2.565 8.708 -5.250 1.00 86.81 104 ALA A CA 1
ATOM 771 C C . ALA A 1 104 ? -3.056 7.437 -4.556 1.00 86.81 104 ALA A C 1
ATOM 773 O O . ALA A 1 104 ? -3.899 7.519 -3.665 1.00 86.81 104 ALA A O 1
ATOM 774 N N . MET A 1 105 ? -2.476 6.275 -4.876 1.00 86.44 105 MET A N 1
ATOM 775 C CA . MET A 1 105 ? -2.842 5.014 -4.228 1.00 86.44 105 MET A CA 1
ATOM 776 C C . MET A 1 105 ? -2.576 5.050 -2.717 1.00 86.44 105 MET A C 1
ATOM 778 O O . MET A 1 105 ? -3.455 4.715 -1.923 1.00 86.44 105 MET A O 1
ATOM 782 N N . SER A 1 106 ? -1.391 5.501 -2.291 1.00 85.94 106 SER A N 1
ATOM 783 C CA . SER A 1 106 ? -1.068 5.592 -0.858 1.00 85.94 106 SER A CA 1
ATOM 784 C C . SER A 1 106 ? -1.937 6.616 -0.113 1.00 85.94 106 SER A C 1
ATOM 786 O O . SER A 1 106 ? -2.344 6.374 1.030 1.00 85.94 106 SER A O 1
ATOM 788 N N . ALA A 1 107 ? -2.268 7.740 -0.756 1.00 88.62 107 ALA A N 1
ATOM 789 C CA . ALA A 1 107 ? -3.188 8.733 -0.210 1.00 88.62 107 ALA A CA 1
ATOM 790 C C . ALA A 1 107 ? -4.608 8.169 -0.065 1.00 88.62 107 ALA A C 1
ATOM 792 O O . ALA A 1 107 ? -5.201 8.305 1.004 1.00 88.62 107 ALA A O 1
ATOM 793 N N . ALA A 1 108 ? -5.114 7.468 -1.084 1.00 87.88 108 ALA A N 1
ATOM 794 C CA . ALA A 1 108 ? -6.428 6.835 -1.058 1.00 87.88 108 ALA A CA 1
ATOM 795 C C . ALA A 1 108 ? -6.532 5.796 0.068 1.00 87.88 108 ALA A C 1
ATOM 797 O O . ALA A 1 108 ? -7.488 5.818 0.843 1.00 87.88 108 ALA A O 1
ATOM 798 N N . ILE A 1 109 ? -5.517 4.937 0.231 1.00 89.50 109 ILE A N 1
ATOM 799 C CA . ILE A 1 109 ? -5.458 3.980 1.347 1.00 89.50 109 ILE A CA 1
ATOM 800 C C . ILE A 1 109 ? -5.556 4.731 2.679 1.00 89.50 109 ILE A C 1
ATOM 802 O O . ILE A 1 109 ? -6.413 4.435 3.508 1.00 89.50 109 ILE A O 1
ATOM 806 N N . THR A 1 110 ? -4.735 5.755 2.886 1.00 90.31 110 THR A N 1
ATOM 807 C CA . THR A 1 110 ? -4.746 6.490 4.158 1.00 90.31 110 THR A CA 1
ATOM 808 C C . THR A 1 110 ? -6.098 7.162 4.412 1.00 90.31 110 THR A C 1
ATOM 810 O O . THR A 1 110 ? -6.646 7.056 5.510 1.00 90.31 110 THR A O 1
ATOM 813 N N . GLN A 1 111 ? -6.672 7.804 3.395 1.00 89.50 111 GLN A N 1
ATOM 814 C CA . GLN A 1 111 ? -7.945 8.515 3.485 1.00 89.50 111 GLN A CA 1
ATOM 815 C C . GLN A 1 111 ? -9.118 7.582 3.813 1.00 89.50 111 GLN A C 1
ATOM 817 O O . GLN A 1 111 ? -9.986 7.949 4.604 1.00 89.50 111 GLN A O 1
ATOM 822 N N . HIS A 1 112 ? -9.141 6.375 3.246 1.00 90.06 112 HIS A N 1
ATOM 823 C CA . HIS A 1 112 ? -10.229 5.422 3.467 1.00 90.06 112 HIS A CA 1
ATOM 824 C C . HIS A 1 112 ? -10.072 4.614 4.756 1.00 90.06 112 HIS A C 1
ATOM 826 O O . HIS A 1 112 ? -11.057 4.390 5.460 1.00 90.06 112 HIS A O 1
ATOM 832 N N . TYR A 1 113 ? -8.855 4.189 5.097 1.00 91.62 113 TYR A N 1
ATOM 833 C CA . TYR A 1 113 ? -8.639 3.320 6.254 1.00 91.62 113 TYR A CA 1
ATOM 834 C C . TYR A 1 113 ? -8.583 4.084 7.577 1.00 91.62 113 TYR A C 1
ATOM 836 O O . TYR A 1 113 ? -8.997 3.532 8.595 1.00 91.62 113 TYR A O 1
ATOM 844 N N . THR A 1 114 ? -8.141 5.347 7.592 1.00 93.44 114 THR A N 1
ATOM 845 C CA . THR A 1 114 ? -8.033 6.120 8.845 1.00 93.44 114 THR A CA 1
ATOM 846 C C . THR A 1 114 ? -9.370 6.215 9.597 1.00 93.44 114 THR A C 1
ATOM 848 O O . THR A 1 114 ? -9.406 5.863 10.778 1.00 93.44 114 THR A O 1
ATOM 851 N N . PRO A 1 115 ? -10.497 6.599 8.961 1.00 95.06 115 PRO A N 1
ATOM 852 C CA . PRO A 1 115 ? -11.785 6.662 9.652 1.00 95.06 115 PRO A CA 1
ATOM 853 C C . PRO A 1 115 ? -12.299 5.284 10.077 1.00 95.06 115 PRO A C 1
ATOM 855 O O .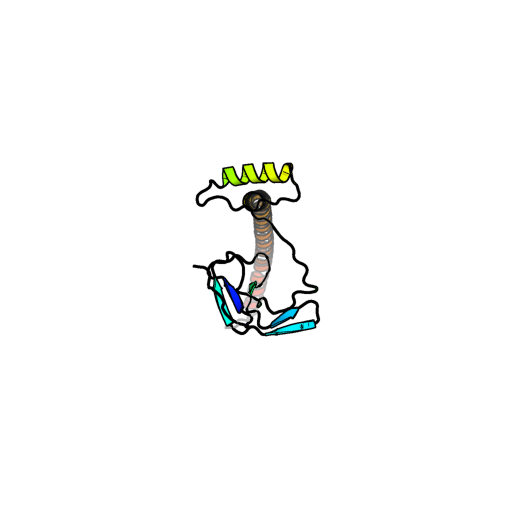 PRO A 1 115 ? -12.838 5.139 11.171 1.00 95.06 115 PRO A O 1
ATOM 858 N N . VAL A 1 116 ? -12.113 4.261 9.237 1.00 95.38 116 VAL A N 1
ATOM 859 C CA . VAL A 1 116 ? -12.572 2.891 9.520 1.00 95.38 116 VAL A CA 1
ATOM 860 C C . VAL A 1 116 ? -11.849 2.316 10.735 1.00 95.38 116 VAL A C 1
ATOM 862 O O . VAL A 1 116 ? -12.494 1.782 11.636 1.00 95.38 116 VAL A O 1
ATOM 865 N N . LEU A 1 117 ? -10.524 2.472 10.799 1.00 95.12 117 LEU A N 1
ATOM 866 C CA . LEU A 1 117 ? -9.720 2.046 11.943 1.00 95.12 117 LEU A CA 1
ATOM 867 C C . LEU A 1 117 ? -10.095 2.818 13.208 1.00 95.12 117 LEU A C 1
ATOM 869 O O . LEU A 1 117 ? -10.214 2.214 14.272 1.00 95.12 117 LEU A O 1
ATOM 873 N N . PHE A 1 118 ? -10.336 4.127 13.096 1.00 96.19 118 PHE A N 1
ATOM 874 C CA . PHE A 1 118 ? -10.763 4.949 14.226 1.00 96.19 118 PHE A CA 1
ATOM 875 C C . PHE A 1 118 ? -12.108 4.483 14.798 1.00 96.19 118 PHE A C 1
ATOM 877 O O . PHE A 1 118 ? -12.228 4.267 16.004 1.00 96.19 118 PHE A O 1
ATOM 884 N N . VAL A 1 119 ? -13.107 4.264 13.939 1.00 96.88 119 VAL A N 1
ATOM 885 C CA . VAL A 1 119 ? -14.432 3.785 14.354 1.00 96.88 119 VAL A CA 1
ATOM 886 C C . VAL A 1 119 ? -14.351 2.367 14.920 1.00 96.88 119 VAL A C 1
ATOM 888 O O . VAL A 1 119 ? -14.911 2.107 15.982 1.00 96.88 119 VAL A O 1
ATOM 891 N N . GLY A 1 120 ? -13.624 1.461 14.261 1.00 97.31 120 GLY A N 1
ATOM 892 C CA . GLY A 1 120 ? -13.439 0.089 14.733 1.00 97.31 120 GLY A CA 1
ATOM 893 C C . GLY A 1 120 ? -12.770 0.027 16.107 1.00 97.31 120 GLY A C 1
ATOM 894 O O . GLY A 1 120 ? -13.247 -0.682 16.994 1.00 97.31 120 GLY A O 1
ATOM 895 N N . LEU A 1 121 ? -11.720 0.826 16.319 1.00 96.88 121 LEU A N 1
ATOM 896 C CA . LEU A 1 121 ? -11.054 0.944 17.614 1.00 96.88 121 LEU A CA 1
ATOM 897 C C . LEU A 1 121 ? -11.988 1.530 18.677 1.00 96.88 121 LEU A C 1
ATOM 899 O O . LEU A 1 121 ? -12.055 1.002 19.784 1.00 96.88 121 LEU A O 1
ATOM 903 N N . PHE A 1 122 ? -12.728 2.592 18.351 1.00 97.81 122 PHE A N 1
ATOM 904 C CA . PHE A 1 122 ? -13.655 3.229 19.285 1.00 97.81 122 PHE A CA 1
ATOM 905 C C . PHE A 1 122 ? -14.755 2.263 19.739 1.00 97.81 122 PHE A C 1
ATOM 907 O O . PHE A 1 122 ? -14.988 2.103 20.938 1.00 97.81 122 PHE A O 1
ATOM 914 N N . ILE A 1 123 ? -15.374 1.557 18.790 1.00 97.19 123 ILE A N 1
ATOM 915 C CA . ILE A 1 123 ? -16.354 0.506 19.072 1.00 97.19 123 ILE A CA 1
ATOM 916 C C . ILE A 1 123 ? -15.715 -0.581 19.949 1.00 97.19 123 ILE A C 1
ATOM 918 O O . ILE A 1 123 ? -16.293 -0.968 20.965 1.00 97.19 123 ILE A O 1
ATOM 922 N N . GLY A 1 124 ? -14.499 -1.022 19.612 1.00 97.81 124 GLY A N 1
ATOM 923 C CA . GLY A 1 124 ? -13.745 -2.003 20.391 1.00 97.81 124 GLY A CA 1
ATOM 924 C C . GLY A 1 124 ? -13.525 -1.581 21.846 1.00 97.81 124 GLY A C 1
ATOM 925 O O . GLY A 1 124 ? -13.784 -2.368 22.753 1.00 97.81 124 GLY A O 1
ATOM 926 N N . ILE A 1 125 ? -13.123 -0.331 22.090 1.00 97.50 125 ILE A N 1
ATOM 927 C CA . ILE A 1 125 ? -12.916 0.208 23.443 1.00 97.50 125 ILE A CA 1
ATOM 928 C C . ILE A 1 125 ? -14.235 0.257 24.222 1.00 97.50 125 ILE A C 1
ATOM 930 O O . ILE A 1 125 ? -14.274 -0.163 25.377 1.00 97.50 125 ILE A O 1
ATOM 934 N N . VAL A 1 126 ? -15.325 0.723 23.608 1.00 97.19 126 VAL A N 1
ATOM 935 C CA . VAL A 1 126 ? -16.640 0.797 24.267 1.00 97.19 126 VAL A CA 1
ATOM 936 C C . VAL A 1 126 ? -17.129 -0.592 24.689 1.00 97.19 126 VAL A C 1
ATOM 938 O O . VAL A 1 126 ? -17.56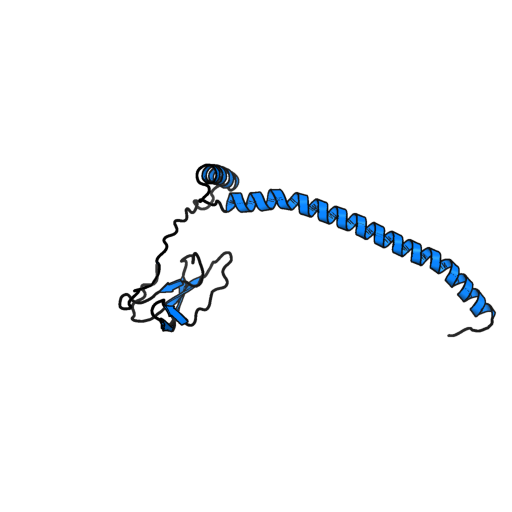4 -0.776 25.830 1.00 97.19 126 VAL A O 1
ATOM 941 N N . PHE A 1 127 ? -17.017 -1.593 23.812 1.00 96.31 127 PHE A N 1
ATOM 942 C CA . PHE A 1 127 ? -17.349 -2.978 24.156 1.00 96.31 127 PHE A CA 1
ATOM 943 C C . PHE A 1 127 ? -16.417 -3.556 25.220 1.00 96.31 127 PHE A C 1
ATOM 945 O O . PHE A 1 127 ? -16.890 -4.222 26.141 1.00 96.31 127 PHE A O 1
ATOM 952 N N . PHE A 1 128 ? -15.118 -3.270 25.139 1.00 96.12 128 PHE A N 1
ATOM 953 C CA . PHE A 1 128 ? -14.141 -3.721 26.125 1.00 96.12 128 PHE A CA 1
ATOM 954 C C . PHE A 1 128 ? -14.464 -3.182 27.525 1.00 96.12 128 PHE A C 1
ATOM 956 O O . PHE A 1 128 ? -14.531 -3.948 28.486 1.00 96.12 128 PHE A O 1
ATOM 963 N N . VAL A 1 129 ? -14.759 -1.883 27.641 1.00 95.69 129 VAL A N 1
ATOM 964 C CA . VAL A 1 129 ? -15.155 -1.252 28.910 1.00 95.69 129 VAL A CA 1
ATOM 965 C C . VAL A 1 129 ? -16.491 -1.801 29.420 1.00 95.69 129 VAL A C 1
ATOM 967 O O . VAL A 1 129 ? -16.640 -2.034 30.621 1.00 95.69 129 VAL A O 1
ATOM 970 N N . SER A 1 130 ? -17.449 -2.060 28.527 1.00 94.75 130 SER A N 1
ATOM 971 C CA . SER A 1 130 ? -18.755 -2.630 28.887 1.00 94.75 130 SER A CA 1
ATOM 972 C C . SER A 1 130 ? -18.626 -4.052 29.443 1.00 94.75 130 SER A C 1
ATOM 974 O O . SER A 1 130 ? -19.180 -4.357 30.499 1.00 94.75 130 SER A O 1
ATOM 976 N N . ALA A 1 131 ? -17.843 -4.910 28.780 1.00 94.44 131 ALA A N 1
ATOM 977 C CA . ALA A 1 131 ? -17.536 -6.259 29.255 1.00 94.44 131 ALA A CA 1
ATOM 978 C C . ALA A 1 131 ? -16.751 -6.232 30.579 1.00 94.44 131 ALA A C 1
ATOM 980 O O . ALA A 1 131 ? -17.051 -7.006 31.489 1.00 94.44 131 ALA A O 1
ATOM 981 N N . GLY A 1 132 ? -15.804 -5.298 30.720 1.00 92.31 132 GLY A N 1
ATOM 982 C CA . GLY A 1 132 ? -15.069 -5.066 31.964 1.00 92.31 132 GLY A CA 1
ATOM 983 C C . GLY A 1 132 ? -15.975 -4.635 33.120 1.00 92.31 132 GLY A C 1
ATOM 984 O O . GLY A 1 132 ? -15.861 -5.178 34.217 1.00 92.31 132 GLY A O 1
ATOM 985 N N . SER A 1 133 ? -16.929 -3.730 32.876 1.00 91.44 133 SER A N 1
ATOM 986 C CA . SER A 1 133 ? -17.932 -3.342 33.878 1.00 91.44 133 SER A CA 1
ATOM 987 C C . SER A 1 133 ? -18.829 -4.510 34.258 1.00 91.44 133 SER A C 1
ATOM 989 O O . SER A 1 133 ? -19.072 -4.726 35.440 1.00 91.44 133 SER A O 1
ATOM 991 N N . PHE A 1 134 ? -19.291 -5.302 33.288 1.00 88.56 134 PHE A N 1
ATOM 992 C CA . PHE A 1 134 ? -20.112 -6.476 33.579 1.00 88.56 134 PHE A CA 1
ATOM 993 C C . PHE A 1 134 ? -19.372 -7.487 34.467 1.00 88.56 134 PHE A C 1
ATOM 995 O O . PHE A 1 134 ? -19.933 -7.988 35.442 1.00 88.56 134 PHE A O 1
ATOM 1002 N N . LEU A 1 135 ? -18.094 -7.744 34.174 1.00 88.69 135 LEU A N 1
ATOM 1003 C CA . LEU A 1 135 ? -17.253 -8.610 34.996 1.00 88.69 135 LEU A CA 1
ATOM 1004 C C . LEU A 1 135 ? -17.035 -8.030 36.402 1.00 88.69 135 LEU A C 1
ATOM 1006 O O . LEU A 1 135 ? -17.128 -8.768 37.382 1.00 88.69 135 LEU A O 1
ATOM 1010 N N . TYR A 1 136 ? -16.795 -6.719 36.508 1.00 87.19 136 TYR A N 1
ATOM 1011 C CA . TYR A 1 136 ? -16.658 -6.023 37.788 1.00 87.19 136 TYR A CA 1
ATOM 1012 C C . TYR A 1 136 ? -17.930 -6.134 38.635 1.00 87.19 136 TYR A C 1
ATOM 1014 O O . TYR A 1 136 ? -17.852 -6.494 39.808 1.00 87.19 136 TYR A O 1
ATOM 1022 N N . PHE A 1 137 ? -19.102 -5.896 38.039 1.00 85.94 137 PHE A N 1
ATOM 1023 C CA . PHE A 1 137 ? -20.382 -6.025 38.732 1.00 85.94 137 PHE A CA 1
ATOM 1024 C C . PHE A 1 137 ? -20.627 -7.452 39.205 1.00 85.94 137 PHE A C 1
ATOM 1026 O O . PHE A 1 137 ? -20.985 -7.643 40.362 1.00 85.94 137 PHE A O 1
ATOM 1033 N N . ARG A 1 138 ? -20.375 -8.457 38.358 1.00 85.81 138 ARG A N 1
ATOM 1034 C CA . ARG A 1 138 ? -20.516 -9.863 38.749 1.00 85.81 138 ARG A CA 1
ATOM 1035 C C . ARG A 1 138 ? -19.610 -10.213 39.929 1.00 85.81 138 ARG A C 1
ATOM 1037 O O . ARG A 1 138 ? -20.089 -10.752 40.919 1.00 85.81 138 ARG A O 1
ATOM 1044 N N . LEU A 1 139 ? -18.329 -9.846 39.857 1.00 84.50 139 LEU A N 1
ATOM 1045 C CA . LEU A 1 139 ? -17.375 -10.105 40.934 1.00 84.50 139 LEU A CA 1
ATOM 1046 C C . LEU A 1 139 ? -17.778 -9.395 42.236 1.00 84.50 139 LEU A C 1
ATOM 1048 O O . LEU A 1 139 ? -17.714 -9.995 43.302 1.00 84.50 139 LEU A O 1
ATOM 1052 N N . TYR A 1 140 ? -18.211 -8.134 42.161 1.00 81.88 140 TYR A N 1
ATOM 1053 C CA . TYR A 1 140 ? -18.576 -7.345 43.338 1.00 81.88 140 TYR A CA 1
ATOM 1054 C C . TYR A 1 140 ? -19.887 -7.814 43.988 1.00 81.88 140 TYR A C 1
ATOM 1056 O O . TYR A 1 140 ? -19.969 -7.915 45.213 1.00 81.88 140 TYR A O 1
ATOM 1064 N N . SER A 1 141 ? -20.904 -8.138 43.183 1.00 78.19 141 SER A N 1
ATOM 1065 C CA . SER A 1 141 ? -22.171 -8.687 43.674 1.00 78.19 141 SER A CA 1
ATOM 1066 C C . SER A 1 141 ? -21.990 -10.069 44.307 1.00 78.19 141 SER A C 1
ATOM 1068 O O . SER A 1 141 ? -22.553 -10.327 45.373 1.00 78.19 141 SER A O 1
ATOM 1070 N N . ASP A 1 142 ? -21.157 -10.928 43.716 1.00 75.69 142 ASP A N 1
ATOM 1071 C CA . ASP A 1 142 ? -20.869 -12.257 44.265 1.00 75.69 142 ASP A CA 1
ATOM 1072 C C . ASP A 1 142 ? -19.990 -12.169 45.534 1.00 75.69 142 ASP A C 1
ATOM 1074 O O . ASP A 1 142 ? -20.210 -12.907 46.499 1.00 75.69 142 ASP A O 1
ATOM 1078 N N . MET A 1 143 ? -19.075 -11.190 45.608 1.00 74.44 143 MET A N 1
ATOM 1079 C CA . MET A 1 143 ? -18.176 -10.980 46.753 1.00 74.44 143 MET A CA 1
ATOM 1080 C C . MET A 1 143 ? -18.921 -10.723 48.065 1.00 74.44 143 MET A C 1
ATOM 1082 O O . MET A 1 143 ? -18.503 -11.230 49.104 1.00 74.44 143 MET A O 1
ATOM 1086 N N . ASN A 1 144 ? -20.020 -9.962 48.058 1.00 68.00 144 ASN A N 1
ATOM 1087 C CA . ASN A 1 144 ? -20.743 -9.666 49.299 1.00 68.00 144 ASN A CA 1
ATOM 1088 C C . ASN A 1 144 ? -21.328 -10.947 49.931 1.00 68.00 144 ASN A C 1
ATOM 1090 O O . ASN A 1 144 ? -21.259 -11.144 51.145 1.00 68.00 144 ASN A O 1
ATOM 1094 N N . THR A 1 145 ? -21.814 -11.857 49.085 1.00 68.81 145 THR A N 1
ATOM 1095 C CA . THR A 1 145 ? -22.338 -13.168 49.488 1.00 68.81 145 THR A CA 1
ATOM 1096 C C . THR A 1 145 ? -21.226 -14.081 50.009 1.00 68.81 145 THR A C 1
ATOM 1098 O O . THR A 1 145 ? -21.410 -14.811 50.984 1.00 68.81 145 THR A O 1
ATOM 1101 N N . ASP A 1 146 ? -20.046 -14.030 49.393 1.00 73.25 146 ASP A N 1
ATOM 1102 C CA . ASP A 1 146 ? -18.906 -14.838 49.822 1.00 73.25 146 ASP A CA 1
ATOM 1103 C C . ASP A 1 146 ? -18.285 -14.325 51.126 1.00 73.25 146 ASP A C 1
ATOM 1105 O O . ASP A 1 146 ? -17.976 -15.128 52.007 1.00 73.25 146 ASP A O 1
ATOM 1109 N N . VAL A 1 147 ? -18.207 -13.006 51.336 1.00 74.31 147 VAL A N 1
ATOM 1110 C CA . VAL A 1 147 ? -17.772 -12.405 52.612 1.00 74.31 147 VAL A CA 1
ATOM 1111 C C . VAL A 1 147 ? -18.656 -12.866 53.777 1.00 74.31 147 VAL A C 1
ATOM 1113 O O . VAL A 1 147 ? -18.156 -13.136 54.873 1.00 74.31 147 VAL A O 1
ATOM 1116 N N . GLU A 1 148 ? -19.965 -12.988 53.564 1.00 74.81 148 GLU A N 1
ATOM 1117 C CA . GLU A 1 148 ? -20.902 -13.431 54.597 1.00 74.81 148 GLU A CA 1
ATOM 1118 C C . GLU A 1 148 ? -20.747 -14.927 54.931 1.00 74.81 148 GLU A C 1
ATOM 1120 O O . GLU A 1 148 ? -20.723 -15.305 56.108 1.00 74.81 148 GLU A O 1
ATOM 1125 N N . LYS A 1 149 ? -20.515 -15.777 53.920 1.00 74.44 149 LYS A N 1
ATOM 1126 C CA . LYS A 1 149 ? -20.156 -17.195 54.112 1.00 74.44 149 LYS A CA 1
ATOM 1127 C C . LYS A 1 149 ? -18.825 -17.349 54.850 1.00 74.44 149 LYS A C 1
ATOM 1129 O O . LYS A 1 149 ? -18.740 -18.144 55.786 1.00 74.44 149 LYS A O 1
ATOM 1134 N N . PHE A 1 150 ? -17.806 -16.559 54.499 1.00 74.75 150 PHE A N 1
ATOM 1135 C CA . PHE A 1 150 ? -16.522 -16.559 55.207 1.00 74.75 150 PHE A CA 1
ATOM 1136 C C . PHE A 1 150 ? -16.684 -16.150 56.674 1.00 74.75 150 PHE A C 1
ATOM 1138 O O . PHE A 1 150 ? -16.109 -16.794 57.551 1.00 74.75 150 PHE A O 1
ATOM 1145 N N . LYS A 1 151 ? -17.527 -15.151 56.976 1.00 73.44 151 LYS A N 1
ATOM 1146 C CA . LYS A 1 151 ? -17.866 -14.784 58.363 1.00 73.44 151 LYS A CA 1
ATOM 1147 C C . LYS A 1 151 ? -18.542 -15.927 59.127 1.00 73.44 151 LYS A C 1
ATOM 1149 O O . LYS A 1 151 ? -18.245 -16.111 60.306 1.00 73.44 151 LYS A O 1
ATOM 1154 N N . MET A 1 152 ? -19.435 -16.691 58.495 1.00 74.75 152 MET A N 1
ATOM 1155 C CA . MET A 1 152 ? -20.078 -17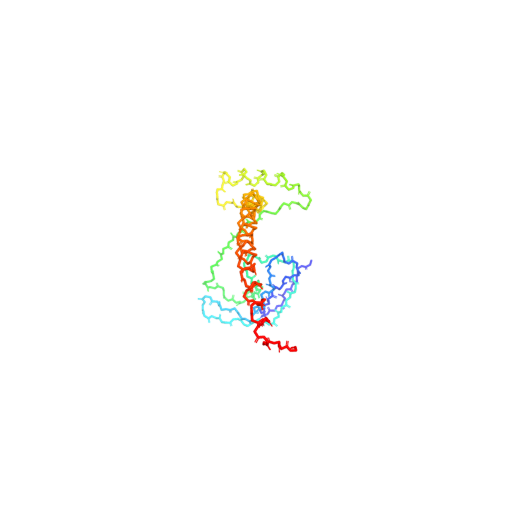.852 59.128 1.00 74.75 152 MET A CA 1
ATOM 1156 C C . MET A 1 152 ? -19.086 -18.980 59.433 1.00 74.75 152 MET A C 1
ATOM 1158 O O . MET A 1 152 ? -19.116 -19.529 60.532 1.00 74.75 152 MET A O 1
ATOM 1162 N N . ILE A 1 153 ? -18.167 -19.280 58.513 1.00 73.25 153 ILE A N 1
ATOM 1163 C CA . ILE A 1 153 ? -17.118 -20.291 58.728 1.00 73.25 153 ILE A CA 1
ATOM 1164 C C . ILE A 1 153 ? -16.152 -19.853 59.843 1.00 73.25 153 ILE A C 1
ATOM 1166 O O . ILE A 1 153 ? -15.821 -20.658 60.714 1.00 73.25 153 ILE A O 1
ATOM 1170 N N . TYR A 1 154 ? -15.780 -18.568 59.893 1.00 71.25 154 TYR A N 1
ATOM 1171 C CA . TYR A 1 154 ? -14.980 -18.006 60.991 1.00 71.25 154 TYR A CA 1
ATOM 1172 C C . TYR A 1 154 ? -15.666 -18.154 62.357 1.00 71.25 154 TYR A C 1
ATOM 1174 O O . TYR A 1 154 ? -15.014 -18.466 63.353 1.00 71.25 154 TYR A O 1
ATOM 1182 N N . LYS A 1 155 ? -16.991 -17.968 62.419 1.00 69.06 155 LYS A N 1
ATOM 1183 C CA . LYS A 1 155 ? -17.776 -18.142 63.654 1.00 69.06 155 LYS A CA 1
ATOM 1184 C C . LYS A 1 155 ? -17.885 -19.601 64.111 1.00 69.06 155 LYS A C 1
ATOM 1186 O O . LYS A 1 155 ? -18.108 -19.833 65.293 1.00 69.06 155 LYS A O 1
ATOM 1191 N N . LEU A 1 156 ? -17.692 -20.568 63.213 1.00 76.19 156 LEU A N 1
ATOM 1192 C CA . LEU A 1 156 ? -17.666 -22.003 63.525 1.00 76.19 156 LEU A CA 1
ATOM 1193 C C . LEU A 1 156 ? -16.302 -22.486 64.060 1.00 76.19 156 LEU A C 1
ATOM 1195 O O . LEU A 1 156 ? -16.099 -23.685 64.230 1.00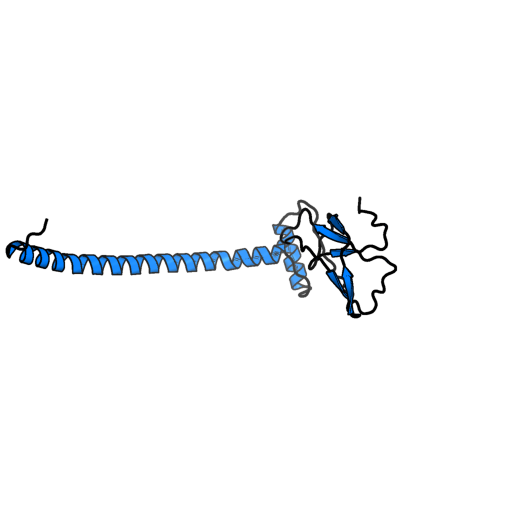 76.19 156 LEU A O 1
ATOM 1199 N N . GLY A 1 157 ? -15.365 -21.575 64.341 1.00 66.88 157 GLY A N 1
ATOM 1200 C CA . GLY A 1 157 ? -14.066 -21.908 64.937 1.00 66.88 157 GLY A CA 1
ATOM 1201 C C . GLY A 1 157 ? -13.036 -22.450 63.944 1.00 66.88 157 GLY A C 1
ATOM 1202 O O . GLY A 1 157 ? -11.936 -22.827 64.345 1.00 66.88 157 GLY A O 1
ATOM 1203 N N . LEU A 1 158 ? -13.348 -22.447 62.645 1.00 61.69 158 LEU A N 1
ATOM 1204 C CA . LEU A 1 158 ? -12.411 -22.782 61.575 1.00 61.69 158 LEU A CA 1
ATOM 1205 C C . LEU A 1 158 ? -11.587 -21.548 61.197 1.00 61.69 158 LEU A C 1
ATOM 1207 O O . LEU A 1 158 ? -11.668 -21.027 60.088 1.00 61.69 158 LEU A O 1
ATOM 1211 N N . THR A 1 159 ? -10.783 -21.066 62.138 1.00 60.91 159 THR A N 1
ATOM 1212 C CA . THR A 1 159 ? -9.732 -20.099 61.833 1.00 60.91 159 THR A CA 1
ATOM 1213 C C . THR A 1 159 ? -8.545 -20.873 61.277 1.00 60.91 159 THR A C 1
ATOM 1215 O O . THR A 1 159 ? -8.026 -21.766 61.951 1.00 60.91 159 THR A O 1
ATOM 1218 N N . LYS A 1 160 ? -8.069 -20.534 60.079 1.00 51.53 160 LYS A N 1
ATOM 1219 C CA . LYS A 1 160 ? -6.698 -20.882 59.699 1.00 51.53 160 LYS A CA 1
ATOM 1220 C C . LYS A 1 160 ? -5.855 -19.623 59.556 1.00 51.53 160 LYS A C 1
ATOM 1222 O O . LYS A 1 160 ? -6.338 -18.588 59.111 1.00 51.53 160 LYS A O 1
ATOM 1227 N N . LYS A 1 161 ? -4.632 -19.788 60.052 1.00 39.31 161 LYS A N 1
ATOM 1228 C CA . LYS A 1 161 ? -3.473 -18.904 59.981 1.00 39.31 161 LYS A CA 1
ATOM 1229 C C . LYS A 1 161 ? -3.225 -18.397 58.564 1.00 39.31 161 LYS A C 1
ATOM 1231 O O . LYS A 1 161 ? -3.440 -19.208 57.635 1.00 39.31 161 LYS A O 1
#